Protein AF-A0ABD0MYD1-F1 (afdb_monomer)

Secondary structure (DSSP, 8-state):
---------SEEEEEEETTTTEEEEEEE-TTT--EEEEEEE-TT--EEEEETTEEEE---

Radius of gyration: 12.99 Å; Cα contacts (8 Å, |Δi|>4): 86; chains: 1; bounding box: 36×30×28 Å

Mean predicted aligned error: 4.01 Å

Sequence (60 aa):
GSSWIKRCCGVACLVKDNPQRSYFIRVFDIKDGKAKFEQELYNNFTINSSRAYFITFAGD

Nearest PDB structures (foldseek):
  7lxe-assembly1_A  TM=8.016E-01  e=3.526E-01  Homo sapiens
  4my6-assembly1_A  TM=8.213E-01  e=4.731E-01  Homo sapiens
  7lxf-assembly1_A  TM=7.825E-01  e=1.142E+00  Homo sapiens
  7mny-assembly2_D  TM=7.088E-01  e=8.029E-01  Homo sapiens
  5clq-assembly2_D  TM=7.109E-01  e=1.016E+00  Homo sapiens

Foldseek 3Di:
DDDDDDQDAADWDWDADPVVRWIWTWGAHPPPRDTSDIAIDDPPWDWDCPDPPDIDTDGD

InterPro domains:
  IPR000697 WH1/EVH1 domain [PF00568] (3-60)
  IPR000697 WH1/EVH1 domain [PS50229] (1-60)
  IPR011993 PH-like domain superfamily [G3DSA:2.30.29.30] (1-60)

Organism: Cirrhinus mrigala (NCBI:txid683832)

pLDDT: mean 91.77, std 6.37, range [63.59, 97.38]

Structure (mmCIF, N/CA/C/O backbone):
data_AF-A0ABD0MYD1-F1
#
_entry.id   AF-A0ABD0MYD1-F1
#
loop_
_atom_site.group_PDB
_atom_site.id
_atom_site.type_symbol
_atom_site.label_atom_id
_atom_site.label_alt_id
_atom_site.label_comp_id
_atom_site.label_asym_id
_atom_site.label_entity_id
_atom_site.label_seq_id
_atom_site.pdbx_PDB_ins_code
_atom_site.Cartn_x
_atom_site.Cartn_y
_atom_site.Cartn_z
_atom_site.occupancy
_atom_site.B_iso_or_equiv
_atom_site.auth_seq_id
_atom_site.auth_comp_id
_atom_site.auth_asym_id
_atom_site.auth_atom_id
_atom_site.pdbx_PDB_model_num
ATOM 1 N N . GLY A 1 1 ? 23.315 4.552 -8.643 1.00 63.59 1 GLY A N 1
ATOM 2 C CA . GLY A 1 1 ? 22.058 4.464 -9.411 1.00 63.59 1 GLY A CA 1
ATOM 3 C C . GLY A 1 1 ? 20.910 4.358 -8.437 1.00 63.59 1 GLY A C 1
ATOM 4 O O . GLY A 1 1 ? 21.089 3.720 -7.408 1.00 63.59 1 GLY A O 1
ATOM 5 N N . SER A 1 2 ? 19.776 4.996 -8.716 1.00 86.44 2 SER A N 1
ATOM 6 C CA . SER A 1 2 ? 18.550 4.777 -7.946 1.00 86.44 2 SER A CA 1
ATOM 7 C C . SER A 1 2 ? 18.012 3.375 -8.247 1.00 86.44 2 SER A C 1
ATOM 9 O O . SER A 1 2 ? 17.945 2.963 -9.405 1.00 86.44 2 SER A O 1
ATOM 11 N N . SER A 1 3 ? 17.679 2.613 -7.208 1.00 92.81 3 SER A N 1
ATOM 12 C CA . SER A 1 3 ? 17.151 1.253 -7.329 1.00 92.81 3 SER A CA 1
ATOM 13 C C . SER A 1 3 ? 15.922 1.070 -6.444 1.00 92.81 3 SER A C 1
ATOM 15 O O . SER A 1 3 ? 15.770 1.723 -5.413 1.00 92.81 3 SER A O 1
ATOM 17 N N . TRP A 1 4 ? 15.028 0.177 -6.865 1.00 92.88 4 TRP A N 1
ATOM 18 C CA . TRP A 1 4 ? 13.869 -0.216 -6.071 1.00 92.88 4 TRP A CA 1
ATOM 19 C C . TRP A 1 4 ? 14.286 -1.225 -5.003 1.00 92.88 4 TRP A C 1
ATOM 21 O O . TRP A 1 4 ? 14.920 -2.234 -5.312 1.00 92.88 4 TRP A O 1
ATOM 31 N N . ILE A 1 5 ? 13.889 -0.972 -3.757 1.00 93.88 5 ILE A N 1
ATOM 32 C CA . ILE A 1 5 ? 14.130 -1.866 -2.622 1.00 93.88 5 ILE A CA 1
ATOM 33 C C . ILE A 1 5 ? 12.779 -2.357 -2.105 1.00 93.88 5 ILE A C 1
ATOM 35 O O . ILE A 1 5 ? 11.864 -1.571 -1.859 1.00 93.88 5 ILE A O 1
ATOM 39 N N . LYS A 1 6 ? 12.643 -3.674 -1.928 1.00 93.88 6 LYS A N 1
ATOM 40 C CA . LYS A 1 6 ? 11.429 -4.268 -1.361 1.00 93.88 6 LYS A CA 1
ATOM 41 C C . LYS A 1 6 ? 11.324 -3.913 0.126 1.00 93.88 6 LYS A C 1
ATOM 43 O O . LYS A 1 6 ? 12.128 -4.388 0.920 1.00 93.88 6 LYS A O 1
ATOM 48 N N . ARG A 1 7 ? 10.301 -3.140 0.507 1.00 92.75 7 ARG A N 1
ATOM 49 C CA . ARG A 1 7 ? 10.021 -2.792 1.914 1.00 92.75 7 ARG A CA 1
ATOM 50 C C . ARG A 1 7 ? 9.218 -3.867 2.649 1.00 92.75 7 ARG A C 1
ATOM 52 O O . ARG A 1 7 ? 9.563 -4.242 3.762 1.00 92.75 7 ARG A O 1
ATOM 59 N N . CYS A 1 8 ? 8.143 -4.363 2.037 1.00 94.44 8 CYS A N 1
ATOM 60 C CA . CYS A 1 8 ? 7.288 -5.414 2.598 1.00 94.44 8 CYS A CA 1
ATOM 61 C C . CYS A 1 8 ? 6.554 -6.190 1.487 1.00 94.44 8 CYS A C 1
ATOM 63 O O . CYS A 1 8 ? 6.745 -5.926 0.298 1.00 94.44 8 CYS A O 1
ATOM 65 N N . CYS A 1 9 ? 5.750 -7.185 1.863 1.00 95.25 9 CYS A N 1
ATOM 66 C CA . CYS A 1 9 ? 4.815 -7.876 0.974 1.00 95.25 9 CYS A CA 1
ATOM 67 C C . CYS A 1 9 ? 3.570 -8.305 1.744 1.00 95.25 9 CYS A C 1
ATOM 69 O O . CYS A 1 9 ? 3.654 -8.603 2.934 1.00 95.25 9 CYS A O 1
ATOM 71 N N . GLY A 1 10 ? 2.440 -8.364 1.048 1.00 96.56 10 GLY A N 1
ATOM 72 C CA . GLY A 1 10 ? 1.154 -8.660 1.653 1.00 96.56 10 GLY A CA 1
ATOM 73 C C . GLY A 1 10 ? 0.004 -8.279 0.730 1.00 96.56 10 GLY A C 1
ATOM 74 O O . GLY A 1 10 ? 0.200 -8.138 -0.478 1.00 96.56 10 GLY A O 1
ATOM 75 N N . VAL A 1 11 ? -1.176 -8.078 1.307 1.00 97.06 11 VAL A N 1
ATOM 76 C CA . VAL A 1 11 ? -2.356 -7.562 0.604 1.00 97.06 11 VAL A CA 1
ATOM 77 C C . VAL A 1 11 ? -2.409 -6.049 0.773 1.00 97.06 11 VAL A C 1
ATOM 79 O O . VAL A 1 11 ? -2.407 -5.560 1.902 1.00 97.06 11 VAL A O 1
ATOM 82 N N . ALA A 1 12 ? -2.440 -5.314 -0.338 1.00 96.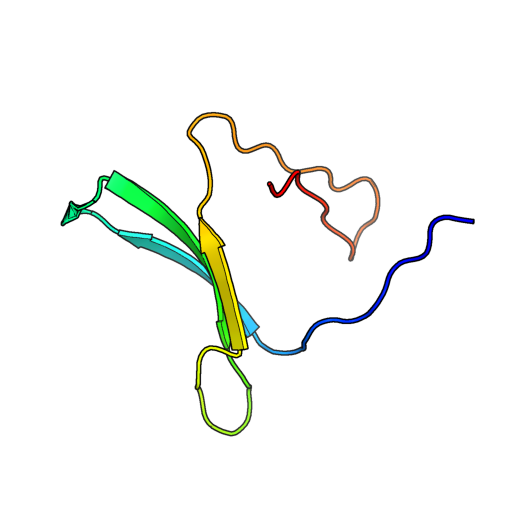06 12 ALA A N 1
ATOM 83 C CA . ALA A 1 12 ? -2.615 -3.866 -0.329 1.00 96.06 12 ALA A CA 1
ATOM 84 C C . ALA A 1 12 ? -4.108 -3.503 -0.300 1.00 96.06 12 ALA A C 1
ATOM 86 O O . ALA A 1 12 ? -4.888 -4.015 -1.101 1.00 96.06 12 ALA A O 1
ATOM 87 N N . CYS A 1 13 ? -4.486 -2.591 0.591 1.00 95.56 13 CYS A N 1
ATOM 88 C CA . CYS A 1 13 ? -5.852 -2.115 0.781 1.00 95.56 13 CYS A CA 1
ATOM 89 C C . CYS A 1 13 ? -5.888 -0.585 0.739 1.00 95.56 13 CYS A C 1
ATOM 91 O O . CYS A 1 13 ? -5.075 0.067 1.395 1.00 95.56 13 CYS A O 1
ATOM 93 N N . LEU A 1 14 ? -6.873 -0.024 0.034 1.00 94.38 14 LEU A N 1
ATOM 94 C CA . LEU A 1 14 ? -7.248 1.383 0.163 1.00 94.38 14 LEU A CA 1
ATOM 95 C C . LEU A 1 14 ? -8.238 1.519 1.325 1.00 94.38 14 LEU A C 1
ATOM 97 O O . LEU A 1 14 ? -9.313 0.921 1.299 1.00 94.38 14 LEU A O 1
ATOM 101 N N . VAL A 1 15 ? -7.878 2.295 2.342 1.00 94.75 15 VAL A N 1
ATOM 102 C CA . VAL A 1 15 ? -8.676 2.499 3.556 1.00 94.75 15 VAL A CA 1
ATOM 103 C C . VAL A 1 15 ? -9.112 3.955 3.637 1.00 94.75 15 VAL A C 1
ATOM 105 O O . VAL A 1 15 ? -8.293 4.851 3.468 1.00 94.75 15 VAL A O 1
ATOM 108 N N . LYS A 1 16 ? -10.398 4.192 3.911 1.00 94.44 16 LYS A N 1
ATOM 109 C CA . LYS A 1 16 ? -10.956 5.527 4.153 1.00 94.44 16 LYS A CA 1
ATOM 110 C C . LYS A 1 16 ? -11.175 5.735 5.650 1.00 94.44 16 LYS A C 1
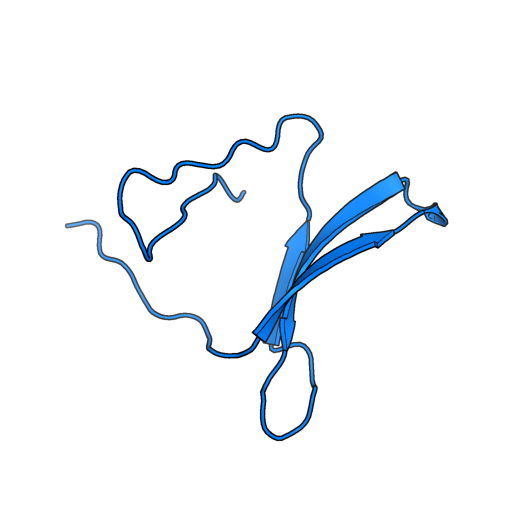ATOM 112 O O . LYS A 1 16 ? -11.964 5.008 6.253 1.00 94.44 16 LYS A O 1
ATOM 117 N N . ASP A 1 17 ? -10.537 6.749 6.220 1.00 93.00 17 ASP A N 1
ATOM 118 C CA . ASP A 1 17 ? -10.793 7.220 7.580 1.00 93.00 17 ASP A CA 1
ATOM 119 C C . ASP A 1 17 ? -11.773 8.401 7.518 1.00 93.00 17 ASP A C 1
ATOM 121 O O . ASP A 1 17 ? -11.423 9.527 7.166 1.00 93.00 17 ASP A O 1
ATOM 125 N N . ASN A 1 18 ? -13.052 8.132 7.797 1.00 92.00 18 ASN A N 1
ATOM 126 C CA . ASN A 1 18 ? -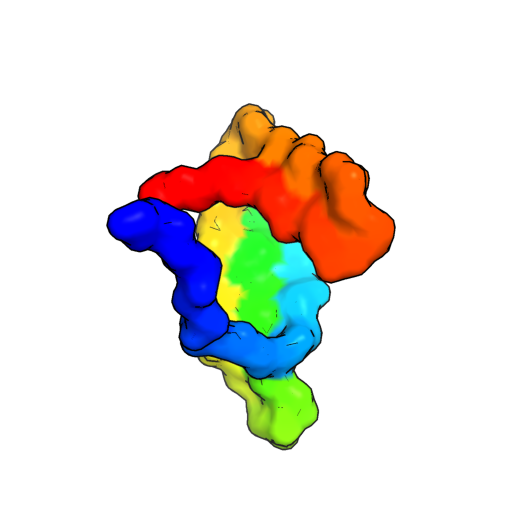14.088 9.166 7.735 1.00 92.00 18 ASN A CA 1
ATOM 127 C C . ASN A 1 18 ? -13.941 10.237 8.833 1.00 92.00 18 ASN A C 1
ATOM 129 O O . ASN A 1 18 ? -14.062 11.413 8.482 1.00 92.00 18 ASN A O 1
ATOM 133 N N . PRO A 1 19 ? -13.691 9.890 10.117 1.00 93.69 19 PRO A N 1
ATOM 134 C CA . PRO A 1 19 ? -13.426 10.886 11.157 1.00 93.69 19 PRO A CA 1
ATOM 135 C C . PRO A 1 19 ? -12.312 11.872 10.797 1.00 93.69 19 PRO A C 1
ATOM 137 O O . PRO A 1 19 ? -12.489 13.074 10.984 1.00 93.69 19 PRO A O 1
ATOM 140 N N . GLN A 1 20 ? -11.202 11.383 10.237 1.00 89.50 20 GLN A N 1
ATOM 141 C CA . GLN A 1 20 ? -10.052 12.219 9.868 1.00 89.50 20 GLN A CA 1
ATOM 142 C C . GLN A 1 20 ? -10.147 12.802 8.452 1.00 89.50 20 GLN A C 1
ATOM 144 O O . GLN A 1 20 ? -9.344 13.649 8.074 1.00 89.50 20 GLN A O 1
ATOM 149 N N . ARG A 1 21 ? -11.154 12.384 7.671 1.00 91.31 21 ARG A N 1
ATOM 150 C CA . ARG A 1 21 ? -11.318 12.718 6.245 1.00 91.31 21 ARG A CA 1
ATOM 151 C C . ARG A 1 21 ? -10.078 12.382 5.408 1.00 91.31 21 ARG A C 1
ATOM 153 O O . ARG A 1 21 ? -9.823 13.044 4.405 1.00 91.31 21 ARG A O 1
ATOM 160 N N . SER A 1 22 ? -9.346 11.346 5.799 1.00 92.12 22 SER A N 1
ATOM 161 C CA . SER A 1 22 ? -8.107 10.915 5.159 1.00 92.12 22 SER A CA 1
ATOM 162 C C . SER A 1 22 ? -8.253 9.537 4.515 1.00 92.12 22 SER A C 1
ATOM 164 O O . SER A 1 22 ? -9.217 8.794 4.740 1.00 92.12 22 SER A O 1
ATOM 166 N N . TYR A 1 23 ? -7.298 9.211 3.650 1.00 93.19 23 TYR A N 1
ATOM 167 C CA . TYR A 1 23 ? -7.212 7.923 2.974 1.00 93.19 23 TYR A CA 1
ATOM 168 C C . TYR A 1 23 ? -5.820 7.344 3.172 1.00 93.19 23 TYR A C 1
ATOM 170 O O . TYR A 1 23 ? -4.842 8.080 3.230 1.00 93.19 23 TYR A O 1
ATOM 178 N N . PHE A 1 24 ? -5.726 6.021 3.223 1.00 94.44 24 PHE A N 1
ATOM 179 C CA . PHE A 1 24 ? -4.467 5.314 3.417 1.00 94.44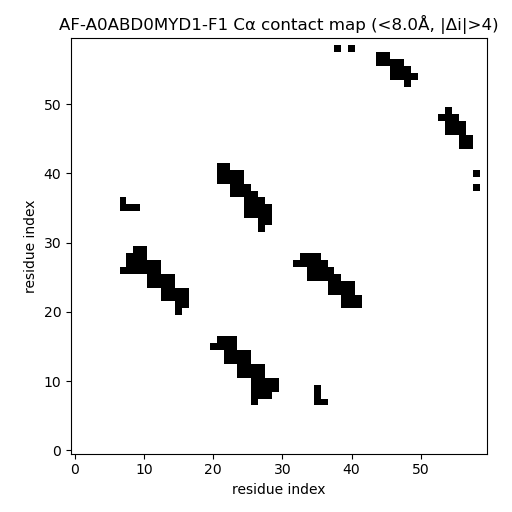 24 PHE A CA 1
ATOM 180 C C . PHE A 1 24 ? -4.336 4.160 2.433 1.00 94.44 24 PHE A C 1
ATOM 182 O O . PHE A 1 24 ? -5.306 3.442 2.183 1.00 94.44 24 PHE A O 1
ATOM 189 N N . ILE A 1 25 ? -3.119 3.913 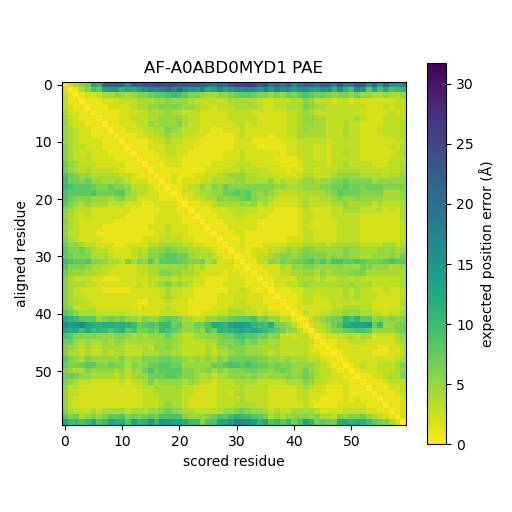1.950 1.00 95.12 25 ILE A N 1
ATOM 190 C CA . ILE A 1 25 ? -2.745 2.591 1.442 1.00 95.12 25 ILE A CA 1
ATOM 191 C C . ILE A 1 25 ? -2.095 1.819 2.584 1.00 95.12 25 ILE A C 1
ATOM 193 O O . ILE A 1 25 ? -1.057 2.222 3.107 1.00 95.12 25 ILE A O 1
ATOM 197 N N . ARG A 1 26 ? -2.697 0.689 2.959 1.00 96.69 26 ARG A N 1
ATOM 198 C CA . ARG A 1 26 ? -2.161 -0.239 3.963 1.00 96.69 26 ARG A CA 1
ATOM 199 C C . ARG A 1 26 ? -1.771 -1.555 3.323 1.00 96.69 26 ARG A C 1
ATOM 201 O O . ARG A 1 26 ? -2.509 -2.067 2.488 1.00 96.69 26 ARG A O 1
ATOM 208 N N . VAL A 1 27 ? -0.650 -2.129 3.747 1.00 97.38 27 VAL A N 1
ATOM 209 C CA . VAL A 1 27 ? -0.257 -3.496 3.382 1.00 97.38 27 VAL A CA 1
ATOM 210 C C . VAL A 1 27 ? -0.363 -4.382 4.610 1.00 97.38 27 VAL A C 1
ATOM 212 O O . VAL A 1 27 ? 0.290 -4.115 5.619 1.00 97.38 27 VAL A O 1
ATOM 215 N N . PHE A 1 28 ? -1.152 -5.447 4.514 1.00 97.31 28 PHE A N 1
ATOM 216 C CA . PHE A 1 28 ? -1.336 -6.433 5.576 1.00 97.31 28 PHE A CA 1
ATOM 217 C C . PHE A 1 28 ? -0.604 -7.730 5.252 1.00 97.31 28 PHE A C 1
ATOM 219 O O . PHE A 1 28 ? -0.644 -8.207 4.117 1.00 97.31 28 PHE A O 1
ATOM 226 N N . ASP A 1 29 ? 0.055 -8.314 6.247 1.00 96.06 29 ASP A N 1
ATOM 227 C CA . ASP A 1 29 ? 0.662 -9.636 6.121 1.00 96.06 29 ASP A CA 1
ATOM 228 C C . ASP A 1 29 ? -0.408 -10.707 5.895 1.00 96.06 29 ASP A C 1
ATOM 230 O O . ASP A 1 29 ? -1.447 -10.717 6.552 1.00 96.06 29 ASP A O 1
ATOM 234 N N . ILE A 1 30 ? -0.142 -11.628 4.972 1.00 94.56 30 ILE A N 1
ATOM 235 C CA . ILE A 1 30 ? -1.098 -12.680 4.603 1.00 94.56 30 ILE A CA 1
ATOM 236 C C . ILE A 1 30 ? -1.264 -13.716 5.725 1.00 94.56 30 ILE A C 1
ATOM 238 O O . ILE A 1 30 ? -2.318 -14.334 5.828 1.00 94.56 30 ILE A O 1
ATOM 242 N N . LYS A 1 31 ? -0.235 -13.940 6.551 1.00 93.62 31 LYS A N 1
ATOM 243 C CA . LYS A 1 31 ? -0.235 -14.999 7.568 1.00 93.62 31 LYS A CA 1
ATOM 244 C C . LYS A 1 31 ? -0.910 -14.552 8.854 1.00 93.62 31 LYS A C 1
ATOM 246 O O . LYS A 1 31 ? -1.719 -15.296 9.393 1.00 93.62 31 LY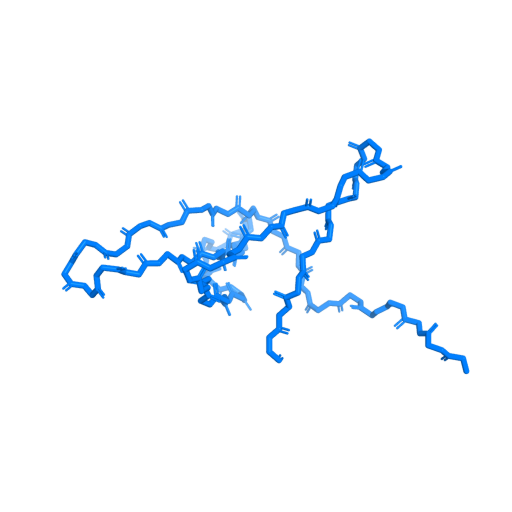S A O 1
ATOM 251 N N . ASP A 1 32 ? -0.536 -13.379 9.366 1.00 93.12 32 ASP A N 1
ATOM 252 C CA . ASP A 1 32 ? -1.000 -12.900 10.676 1.00 93.12 32 ASP A CA 1
ATOM 253 C C . ASP A 1 32 ? -2.004 -11.739 10.601 1.00 93.12 32 ASP A C 1
ATOM 255 O O . ASP A 1 32 ? -2.534 -11.327 11.633 1.00 93.12 32 ASP A O 1
ATOM 259 N N . GLY A 1 33 ? -2.288 -11.221 9.400 1.00 93.50 33 GLY A N 1
ATOM 260 C CA . GLY A 1 33 ? -3.241 -10.131 9.182 1.00 93.50 33 GLY A CA 1
ATOM 261 C C . GLY A 1 33 ? -2.784 -8.779 9.733 1.00 93.50 33 GLY A C 1
ATOM 262 O O . GLY A 1 33 ? -3.567 -7.829 9.741 1.00 93.50 33 GLY A O 1
ATOM 263 N N . LYS A 1 34 ? -1.539 -8.654 10.212 1.00 95.62 34 LYS A N 1
ATOM 264 C CA . LYS A 1 34 ? -1.038 -7.406 10.798 1.00 95.62 34 LYS A CA 1
ATOM 265 C C . LYS A 1 34 ? -0.624 -6.421 9.717 1.00 95.62 34 LYS A C 1
ATOM 267 O O . LYS A 1 34 ? -0.054 -6.798 8.691 1.00 95.62 34 LYS A O 1
ATOM 272 N N . ALA A 1 35 ? -0.850 -5.135 9.976 1.00 96.31 35 ALA A N 1
ATOM 273 C CA . ALA A 1 35 ? -0.349 -4.070 9.119 1.00 96.31 35 ALA A CA 1
ATOM 274 C C . ALA A 1 35 ? 1.190 -4.064 9.137 1.00 96.31 35 ALA A C 1
ATOM 276 O O . ALA A 1 35 ? 1.817 -3.997 10.194 1.00 96.31 35 ALA A O 1
ATOM 277 N N . LYS A 1 36 ? 1.798 -4.154 7.954 1.00 96.06 36 LYS A N 1
ATOM 278 C CA . LYS A 1 36 ? 3.251 -4.081 7.732 1.00 96.06 36 LYS A CA 1
ATOM 279 C C . LYS A 1 36 ? 3.684 -2.720 7.201 1.00 96.06 36 LYS A C 1
ATOM 281 O O . LYS A 1 36 ? 4.849 -2.355 7.333 1.00 96.06 36 LYS A O 1
ATOM 286 N N . PHE A 1 37 ? 2.764 -2.000 6.568 1.00 95.31 37 PHE A N 1
ATOM 287 C CA . PHE A 1 37 ? 3.005 -0.684 6.001 1.00 95.31 37 PHE A CA 1
ATOM 288 C C . PHE A 1 37 ? 1.704 0.111 5.940 1.00 95.31 37 PHE A C 1
ATOM 290 O O . PHE A 1 37 ? 0.638 -0.459 5.702 1.00 95.31 37 PHE A O 1
ATOM 297 N N . GLU A 1 38 ? 1.822 1.418 6.122 1.00 95.19 38 GLU A N 1
ATOM 298 C CA . GLU A 1 38 ? 0.760 2.399 5.964 1.00 95.19 38 GLU A CA 1
ATOM 299 C C . GLU A 1 38 ? 1.364 3.660 5.341 1.00 95.19 38 GLU A C 1
ATOM 301 O O . GLU A 1 38 ? 2.466 4.063 5.714 1.00 95.19 38 GLU A O 1
ATOM 306 N N . GLN A 1 39 ? 0.644 4.251 4.393 1.00 93.62 39 GLN A N 1
ATOM 307 C CA . GLN A 1 39 ? 0.950 5.549 3.805 1.00 93.62 39 GLN A CA 1
ATOM 308 C C . GLN A 1 39 ? -0.343 6.342 3.680 1.00 93.62 39 GLN A C 1
ATOM 310 O O . GLN A 1 39 ? -1.282 5.877 3.028 1.00 93.62 39 GLN A O 1
ATOM 315 N N . GLU A 1 40 ? -0.379 7.524 4.285 1.00 93.38 40 GLU A N 1
ATOM 316 C CA . GLU A 1 40 ? -1.465 8.480 4.087 1.00 93.38 40 GLU A CA 1
ATOM 317 C C . GLU A 1 40 ? -1.418 9.044 2.663 1.00 93.38 40 GLU A C 1
ATOM 319 O O . GLU A 1 40 ? -0.344 9.252 2.090 1.00 93.38 40 GLU A O 1
ATOM 324 N N . LEU A 1 41 ? -2.595 9.249 2.078 1.00 91.38 41 LEU A N 1
ATOM 325 C CA . LEU A 1 41 ? -2.775 9.812 0.750 1.00 91.38 41 LEU A CA 1
ATOM 326 C C . LEU A 1 41 ? -3.264 11.256 0.854 1.00 91.38 41 LEU A C 1
ATOM 328 O O . LEU A 1 41 ? -4.286 11.533 1.481 1.00 91.38 41 LEU A O 1
ATOM 332 N N . TYR A 1 42 ? -2.584 12.160 0.154 1.00 83.56 42 TYR A N 1
ATOM 333 C CA . TYR A 1 42 ? -2.989 13.560 0.059 1.00 83.56 42 TYR A CA 1
ATOM 334 C C . TYR A 1 42 ? -4.120 13.786 -0.937 1.00 83.56 42 TYR A C 1
ATOM 336 O O . TYR A 1 42 ? -4.347 12.999 -1.857 1.00 83.56 42 TYR A O 1
ATOM 344 N N . ASN A 1 43 ? -4.757 14.953 -0.815 1.00 72.50 43 ASN A N 1
ATOM 345 C CA . ASN A 1 43 ? -5.873 15.387 -1.660 1.00 72.50 43 ASN A CA 1
ATOM 346 C C . ASN A 1 43 ? -5.575 15.381 -3.175 1.00 72.50 43 ASN A C 1
ATOM 348 O O . ASN A 1 43 ? -6.514 15.339 -3.962 1.00 72.50 43 ASN A O 1
ATOM 352 N N . ASN A 1 44 ? -4.300 15.369 -3.588 1.00 82.00 44 ASN A N 1
ATOM 353 C CA . ASN A 1 44 ? -3.875 15.338 -4.995 1.00 82.00 44 ASN A CA 1
ATOM 354 C C . ASN A 1 44 ? -3.265 13.986 -5.421 1.00 82.00 44 ASN A C 1
ATOM 356 O O . ASN A 1 44 ? -2.456 13.927 -6.351 1.00 82.00 44 ASN A O 1
ATOM 360 N N . PHE A 1 45 ? -3.612 12.896 -4.732 1.00 86.44 45 PHE A N 1
ATOM 361 C CA . PHE A 1 45 ? -3.125 11.556 -5.053 1.00 86.44 45 PHE A CA 1
ATOM 362 C C . PHE A 1 45 ? -3.392 11.185 -6.520 1.00 86.44 45 PHE A C 1
ATOM 364 O O . PHE A 1 45 ? -4.530 11.196 -6.987 1.00 86.44 45 PHE A O 1
ATOM 371 N N . THR A 1 46 ? -2.329 10.820 -7.239 1.00 89.69 46 THR A N 1
ATOM 372 C CA . THR A 1 46 ? -2.387 10.379 -8.638 1.00 89.69 46 THR A CA 1
ATOM 373 C C . THR A 1 46 ? -1.586 9.095 -8.800 1.00 89.69 46 THR A C 1
ATOM 375 O O . THR A 1 46 ? -0.459 8.991 -8.312 1.00 89.69 46 THR A O 1
ATOM 378 N N . ILE A 1 47 ? -2.159 8.123 -9.511 1.00 91.88 47 ILE A N 1
ATOM 379 C CA . ILE A 1 47 ? -1.491 6.862 -9.841 1.00 91.88 47 ILE A CA 1
ATOM 380 C C . ILE A 1 47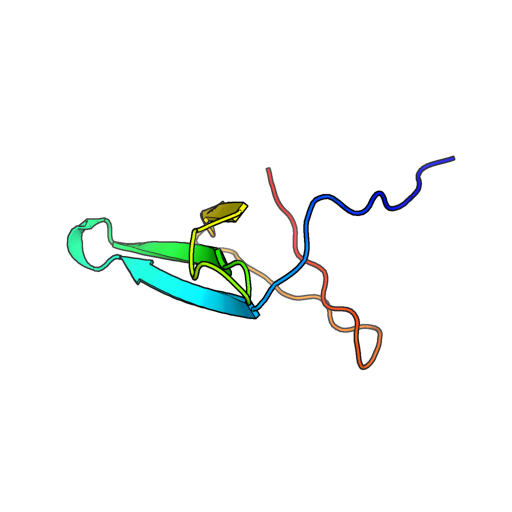 ? -0.821 6.934 -11.214 1.00 91.88 47 ILE A C 1
ATOM 382 O O . ILE A 1 47 ? -1.360 7.512 -12.156 1.00 91.88 47 ILE A O 1
ATOM 386 N N . ASN A 1 48 ? 0.328 6.280 -11.346 1.00 93.62 48 ASN A N 1
ATOM 387 C CA . ASN A 1 48 ? 0.958 5.970 -12.620 1.00 93.62 48 ASN A CA 1
ATOM 388 C C . ASN A 1 48 ? 0.982 4.449 -12.804 1.00 93.62 48 ASN A C 1
ATOM 390 O O . ASN A 1 48 ? 1.545 3.717 -11.994 1.00 93.62 48 ASN A O 1
ATOM 394 N N . SER A 1 49 ? 0.367 3.983 -13.887 1.00 93.44 49 SER A N 1
ATOM 395 C CA . SER A 1 49 ? 0.245 2.569 -14.249 1.00 93.44 49 SER A CA 1
ATOM 396 C C . SER A 1 49 ? 0.886 2.276 -15.608 1.00 93.44 49 SER A C 1
ATOM 398 O O . SER A 1 49 ? 0.352 1.525 -16.419 1.00 93.44 49 SER A O 1
ATOM 400 N N . SER A 1 50 ? 2.066 2.850 -15.870 1.00 91.75 50 SER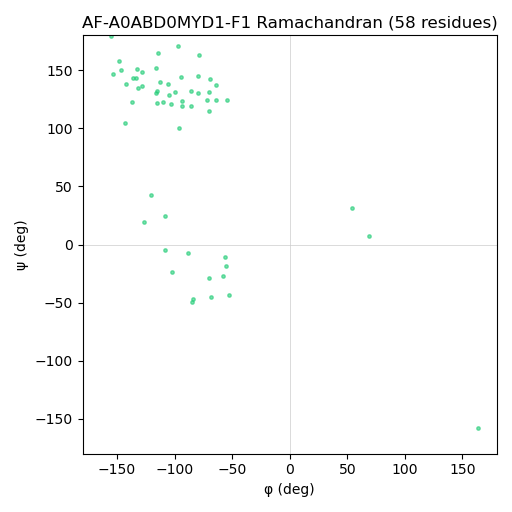 A N 1
ATOM 401 C CA . SER A 1 50 ? 2.835 2.616 -17.108 1.00 91.75 50 SER A CA 1
ATOM 402 C C . SER A 1 50 ? 3.163 1.139 -17.396 1.00 91.75 50 SER A C 1
ATOM 404 O O . SER A 1 50 ? 3.622 0.816 -18.491 1.00 91.75 50 SER A O 1
ATOM 406 N N . ARG A 1 51 ? 2.946 0.231 -16.434 1.00 93.25 51 ARG A N 1
ATOM 407 C CA . ARG A 1 51 ? 3.142 -1.219 -16.562 1.00 93.25 51 ARG A CA 1
ATOM 408 C C . ARG A 1 51 ? 1.971 -1.974 -15.928 1.00 93.25 51 ARG A C 1
ATOM 410 O O . ARG A 1 51 ? 1.497 -1.601 -14.860 1.00 93.25 51 ARG A O 1
ATOM 417 N N . ALA A 1 52 ? 1.579 -3.096 -16.533 1.00 92.94 52 ALA A N 1
ATOM 418 C CA . ALA A 1 52 ? 0.376 -3.856 -16.164 1.00 92.94 52 ALA A CA 1
ATOM 419 C C . ALA A 1 52 ? 0.321 -4.350 -14.702 1.00 92.94 52 ALA A C 1
ATOM 421 O O . ALA A 1 52 ? -0.762 -4.514 -14.153 1.00 92.94 52 ALA A O 1
ATOM 422 N N . TYR A 1 53 ? 1.471 -4.568 -14.061 1.00 94.62 53 TYR A N 1
ATOM 423 C CA . TYR A 1 53 ? 1.560 -5.131 -12.703 1.00 94.62 53 TYR A CA 1
ATOM 424 C C . TYR A 1 53 ? 2.396 -4.266 -11.759 1.00 94.62 53 TYR A C 1
ATOM 426 O O . TYR A 1 53 ? 2.916 -4.749 -10.754 1.00 94.62 53 TYR A O 1
ATOM 434 N N . PHE A 1 54 ? 2.581 -2.992 -12.106 1.00 94.31 54 PHE A N 1
ATOM 435 C CA . PHE A 1 54 ? 3.388 -2.076 -11.317 1.00 94.31 54 PHE A CA 1
ATOM 436 C C . PHE A 1 54 ? 2.761 -0.686 -11.337 1.00 94.31 54 PHE A C 1
ATOM 438 O O . PHE A 1 54 ? 2.830 0.027 -12.337 1.00 94.31 54 PHE A O 1
ATOM 445 N N . ILE A 1 55 ? 2.137 -0.337 -10.214 1.00 93.81 55 ILE A N 1
ATOM 446 C CA . ILE A 1 55 ? 1.559 0.980 -9.967 1.00 93.81 55 ILE A CA 1
ATOM 447 C C . ILE A 1 55 ? 2.546 1.756 -9.106 1.00 93.81 55 ILE A C 1
ATOM 449 O O . ILE A 1 55 ? 3.005 1.257 -8.078 1.00 93.81 55 ILE A O 1
ATOM 453 N N . THR A 1 56 ? 2.849 2.981 -9.511 1.00 93.62 56 THR A N 1
ATOM 454 C CA . THR A 1 56 ? 3.608 3.930 -8.703 1.00 93.62 56 THR A CA 1
ATOM 455 C C . THR A 1 56 ? 2.750 5.137 -8.373 1.00 93.62 56 THR A C 1
ATOM 457 O O . THR A 1 56 ? 1.823 5.497 -9.097 1.00 93.62 56 THR A O 1
ATOM 460 N N . PHE A 1 57 ? 3.056 5.758 -7.248 1.00 91.69 57 PHE A N 1
ATOM 461 C CA . PHE A 1 57 ? 2.477 7.017 -6.812 1.00 91.69 57 PHE A CA 1
ATOM 462 C C . PHE A 1 57 ? 3.543 7.754 -6.001 1.00 91.69 57 PHE A C 1
ATOM 464 O O . PHE A 1 57 ? 4.495 7.132 -5.520 1.00 91.69 57 PHE A O 1
ATOM 471 N N . ALA A 1 58 ? 3.416 9.072 -5.886 1.00 88.81 58 ALA A N 1
ATOM 472 C CA . ALA A 1 58 ? 4.300 9.847 -5.027 1.00 88.81 58 ALA A CA 1
ATOM 473 C C . ALA A 1 58 ? 3.950 9.573 -3.55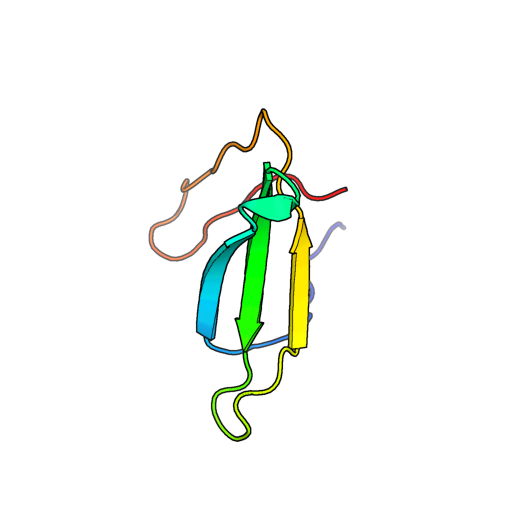6 1.00 88.81 58 ALA A C 1
ATOM 475 O O . ALA A 1 58 ? 2.792 9.725 -3.165 1.00 88.81 58 ALA A O 1
ATOM 476 N N . GLY A 1 59 ? 4.937 9.143 -2.773 1.00 81.31 59 GLY A N 1
ATOM 477 C CA . GLY A 1 59 ? 4.908 9.247 -1.312 1.00 81.31 59 GLY A CA 1
ATOM 478 C C . GLY A 1 59 ? 5.670 10.496 -0.866 1.00 81.31 59 GLY A C 1
ATOM 479 O O . GLY A 1 59 ? 6.334 11.118 -1.701 1.00 81.31 59 GLY A O 1
ATOM 480 N N . ASP A 1 60 ? 5.578 10.837 0.419 1.00 68.88 60 ASP A N 1
ATOM 481 C CA . ASP A 1 60 ? 6.435 11.867 1.033 1.00 68.88 60 ASP A CA 1
ATOM 482 C C . ASP A 1 60 ? 7.862 11.389 1.294 1.00 68.88 60 ASP A C 1
ATOM 484 O O . ASP A 1 60 ? 8.050 10.174 1.560 1.00 68.88 60 ASP A O 1
#

Solvent-accessible surface area (backbone atoms only — not comparable to full-atom values): 4086 Å² total; per-residue (Å²): 133,93,76,92,75,88,86,78,78,56,51,77,42,85,44,78,41,73,95,78,72,40,35,30,48,34,28,23,31,81,87,80,63,45,78,77,46,75,44,80,52,61,99,80,72,58,80,44,63,95,40,102,88,48,76,49,62,88,77,135